Protein AF-A0A836XD71-F1 (afdb_monomer_lite)

Structure (mmCIF, N/CA/C/O backbone):
data_AF-A0A836XD71-F1
#
_entry.id   AF-A0A836XD71-F1
#
loop_
_atom_site.group_PDB
_atom_site.id
_atom_site.type_symbol
_atom_site.label_atom_id
_atom_site.label_alt_id
_atom_site.label_comp_id
_atom_site.label_asym_id
_atom_site.label_entity_id
_atom_site.label_seq_id
_atom_site.pdbx_PDB_ins_code
_atom_site.Cartn_x
_atom_site.Cartn_y
_atom_site.Cartn_z
_atom_site.occupancy
_atom_site.B_iso_or_equiv
_atom_site.auth_seq_id
_atom_site.auth_comp_id
_atom_site.auth_asym_id
_atom_site.auth_atom_id
_atom_site.pdbx_PDB_model_num
ATOM 1 N N . MET A 1 1 ? -0.968 0.741 16.158 1.00 90.56 1 MET A N 1
ATOM 2 C CA . MET A 1 1 ? -1.753 0.453 14.935 1.00 90.56 1 MET A CA 1
ATOM 3 C C . MET A 1 1 ? -0.829 0.554 13.745 1.00 90.56 1 MET A C 1
ATOM 5 O O . MET A 1 1 ? -0.178 1.586 13.591 1.00 90.56 1 MET A O 1
ATOM 9 N N . THR A 1 2 ? -0.814 -0.488 12.925 1.00 94.12 2 THR A N 1
ATOM 10 C CA . THR A 1 2 ? 0.142 -0.646 11.828 1.00 94.12 2 THR A CA 1
ATOM 11 C C . THR A 1 2 ? -0.603 -1.026 10.559 1.00 94.12 2 THR A C 1
ATOM 13 O O . THR A 1 2 ? -1.405 -1.957 10.576 1.00 94.12 2 THR A O 1
ATOM 16 N N . LEU A 1 3 ? -0.351 -0.308 9.467 1.00 95.56 3 LEU A N 1
ATOM 17 C CA . LEU A 1 3 ? -0.798 -0.691 8.130 1.00 95.56 3 LEU A CA 1
ATOM 18 C C . LEU A 1 3 ? 0.325 -1.469 7.453 1.00 95.56 3 LEU A C 1
ATOM 20 O O . LEU A 1 3 ? 1.449 -0.979 7.386 1.00 95.56 3 LEU A O 1
ATOM 24 N N . LYS A 1 4 ? 0.027 -2.653 6.933 1.00 95.19 4 LYS A N 1
ATOM 25 C CA . LYS A 1 4 ? 0.986 -3.484 6.209 1.00 95.19 4 LYS A CA 1
ATOM 26 C C . LYS A 1 4 ? 0.458 -3.744 4.806 1.00 95.19 4 LYS A C 1
ATOM 28 O O . LYS A 1 4 ? -0.704 -4.095 4.642 1.00 95.19 4 LYS A O 1
ATOM 33 N N . ILE A 1 5 ? 1.307 -3.567 3.803 1.00 94.88 5 ILE A N 1
ATOM 34 C CA . ILE A 1 5 ? 0.974 -3.801 2.394 1.00 94.88 5 ILE A CA 1
ATOM 35 C C . ILE A 1 5 ? 2.036 -4.737 1.831 1.00 94.88 5 ILE A C 1
ATOM 37 O O . ILE A 1 5 ? 3.216 -4.385 1.850 1.00 94.88 5 ILE A O 1
ATOM 41 N N . ASN A 1 6 ? 1.651 -5.921 1.363 1.00 93.81 6 ASN A N 1
ATOM 42 C CA . ASN A 1 6 ? 2.579 -6.821 0.691 1.00 93.81 6 ASN A CA 1
ATOM 43 C C . ASN A 1 6 ? 2.608 -6.501 -0.802 1.00 93.81 6 ASN A C 1
ATOM 45 O O . ASN A 1 6 ? 1.569 -6.517 -1.463 1.00 93.81 6 ASN A O 1
ATOM 49 N N . VAL A 1 7 ? 3.797 -6.184 -1.310 1.00 92.44 7 VAL A N 1
ATOM 50 C CA . VAL A 1 7 ? 3.992 -5.740 -2.689 1.00 92.44 7 VAL A CA 1
ATOM 51 C C . VAL A 1 7 ? 4.925 -6.702 -3.415 1.00 92.44 7 VAL A C 1
ATOM 53 O O . VAL A 1 7 ? 6.118 -6.764 -3.103 1.00 92.44 7 VAL A O 1
ATOM 56 N N . GLY A 1 8 ? 4.382 -7.443 -4.377 1.00 90.75 8 GLY A N 1
ATOM 57 C CA . GLY A 1 8 ? 5.125 -8.351 -5.244 1.00 90.75 8 GLY A CA 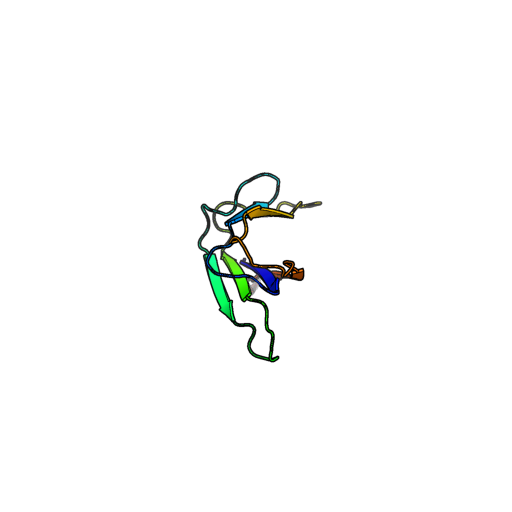1
ATOM 58 C C . GLY A 1 8 ? 5.933 -7.603 -6.303 1.00 90.75 8 GLY A C 1
ATOM 59 O O . GLY A 1 8 ? 5.523 -6.542 -6.780 1.00 90.75 8 GLY A O 1
ATOM 60 N N . GLU A 1 9 ? 7.096 -8.160 -6.659 1.00 87.75 9 GLU A N 1
ATOM 61 C CA . GLU A 1 9 ? 8.005 -7.622 -7.687 1.00 87.75 9 GLU A CA 1
ATOM 62 C C . GLU A 1 9 ? 8.453 -6.165 -7.447 1.00 87.75 9 GLU A C 1
ATOM 64 O O . GLU A 1 9 ? 8.821 -5.465 -8.391 1.00 87.75 9 GLU A O 1
ATOM 69 N N . LEU A 1 10 ? 8.420 -5.682 -6.197 1.00 87.81 10 LEU A N 1
ATOM 70 C CA . LEU A 1 10 ? 8.882 -4.340 -5.838 1.00 87.81 10 LEU A CA 1
ATOM 71 C C . LEU A 1 10 ? 10.413 -4.263 -5.895 1.00 87.81 10 LEU A C 1
ATOM 73 O O . LEU A 1 10 ? 11.104 -5.005 -5.193 1.00 87.81 10 LEU A O 1
ATOM 77 N N . VAL A 1 11 ? 10.946 -3.311 -6.658 1.00 86.88 11 VAL A N 1
ATOM 78 C CA . VAL A 1 11 ? 12.387 -3.048 -6.742 1.00 86.88 11 VAL A CA 1
ATOM 79 C C . VAL A 1 11 ? 12.742 -1.700 -6.121 1.00 86.88 11 VAL A C 1
ATOM 81 O O . VAL A 1 11 ? 11.933 -0.780 -6.060 1.00 86.88 11 VAL A O 1
ATOM 84 N N . ALA A 1 12 ? 13.984 -1.557 -5.653 1.00 85.31 12 ALA A N 1
ATOM 85 C CA . ALA A 1 12 ? 14.423 -0.376 -4.900 1.00 85.31 12 ALA A CA 1
ATOM 86 C C . ALA A 1 12 ? 14.319 0.954 -5.676 1.00 85.31 12 ALA A C 1
ATOM 88 O O . ALA A 1 12 ? 14.291 2.016 -5.062 1.00 85.31 12 ALA A O 1
ATOM 89 N N . GLN A 1 13 ? 14.296 0.892 -7.009 1.00 89.31 13 GLN A N 1
ATOM 90 C CA . GLN A 1 13 ? 14.210 2.050 -7.903 1.00 89.31 13 GLN A CA 1
ATOM 91 C C . GLN A 1 13 ? 12.762 2.420 -8.266 1.00 89.31 13 GLN A C 1
ATOM 93 O O . GLN A 1 13 ? 12.558 3.439 -8.922 1.00 89.31 13 GLN A O 1
ATOM 98 N N . ASP A 1 14 ? 11.768 1.622 -7.859 1.00 91.12 14 ASP A N 1
ATOM 99 C CA . ASP A 1 14 ? 10.363 1.968 -8.065 1.00 91.12 14 ASP A CA 1
ATOM 100 C C . ASP A 1 14 ? 10.000 3.216 -7.262 1.00 91.12 14 ASP A C 1
ATOM 102 O O . ASP A 1 14 ? 10.333 3.346 -6.079 1.00 91.12 14 ASP A O 1
ATOM 106 N N . ARG A 1 15 ? 9.259 4.124 -7.895 1.00 92.38 15 ARG A N 1
ATOM 107 C CA . ARG A 1 15 ? 8.683 5.294 -7.233 1.00 92.38 15 ARG A CA 1
ATOM 108 C C . ARG A 1 15 ? 7.185 5.116 -7.138 1.00 92.38 15 ARG A C 1
ATOM 110 O O . ARG A 1 15 ? 6.511 4.941 -8.150 1.00 92.38 15 ARG A O 1
ATOM 117 N N . PHE A 1 16 ? 6.661 5.200 -5.928 1.00 93.31 16 PHE A N 1
ATOM 118 C CA . PHE A 1 16 ? 5.241 5.048 -5.664 1.00 93.31 16 PHE A CA 1
ATOM 119 C C . PHE A 1 16 ? 4.791 6.000 -4.561 1.00 93.31 16 PHE A C 1
ATOM 121 O O . PHE A 1 16 ? 5.577 6.395 -3.703 1.00 93.31 16 PHE A O 1
ATOM 128 N N . GLU A 1 17 ? 3.508 6.329 -4.579 1.00 95.25 17 GLU A N 1
ATOM 129 C CA . GLU A 1 17 ? 2.839 7.109 -3.545 1.00 95.25 17 GLU A CA 1
ATOM 130 C C . GLU A 1 17 ? 1.785 6.251 -2.857 1.00 95.25 17 GLU A C 1
ATOM 132 O O . GLU A 1 17 ? 1.042 5.506 -3.505 1.00 95.25 17 GLU A O 1
ATOM 137 N N . ILE A 1 18 ? 1.693 6.388 -1.535 1.00 95.62 18 ILE A N 1
ATOM 138 C CA . ILE A 1 18 ? 0.660 5.736 -0.733 1.00 95.62 18 ILE A CA 1
ATOM 139 C C . ILE A 1 18 ? -0.056 6.799 0.084 1.00 95.62 18 ILE A C 1
ATOM 141 O O . ILE A 1 18 ? 0.577 7.615 0.752 1.00 95.62 18 ILE A O 1
ATOM 145 N N . SER A 1 19 ? -1.384 6.786 0.036 1.00 96.75 19 SER A N 1
ATOM 146 C CA . 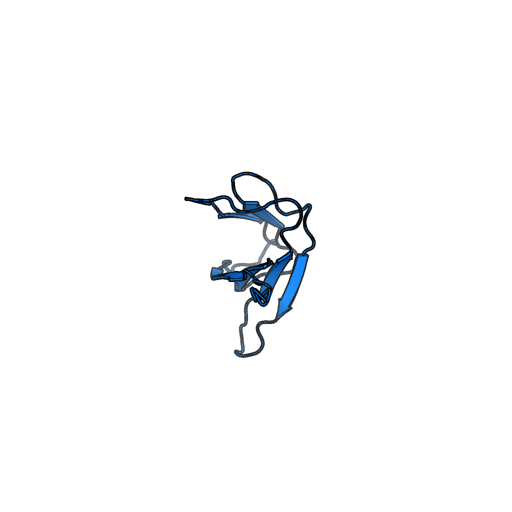SER A 1 19 ? -2.212 7.699 0.819 1.00 96.75 19 SER A CA 1
ATOM 147 C C . SER A 1 19 ? -3.379 6.980 1.472 1.00 96.75 19 SER A C 1
ATOM 149 O O . SER A 1 19 ? -3.967 6.066 0.893 1.00 96.75 19 SER A O 1
ATOM 151 N N . LEU A 1 20 ? -3.729 7.427 2.674 1.00 96.62 20 LEU A N 1
ATOM 152 C CA . LEU A 1 20 ? -4.910 6.997 3.408 1.00 96.62 20 LEU A CA 1
ATOM 153 C C . LEU A 1 20 ? -5.846 8.195 3.548 1.00 96.62 20 LEU A C 1
ATOM 155 O O . LEU A 1 20 ? -5.450 9.255 4.029 1.00 96.62 20 LEU A O 1
ATOM 159 N N . ASN A 1 21 ? -7.088 8.037 3.091 1.00 95.50 21 ASN A N 1
ATOM 160 C CA . ASN A 1 21 ? -8.113 9.084 3.101 1.00 95.50 21 ASN A CA 1
ATOM 161 C C . ASN A 1 21 ? -7.651 10.387 2.419 1.00 95.50 21 ASN A C 1
ATOM 163 O O . ASN A 1 21 ? -7.977 11.486 2.857 1.00 95.50 21 ASN A O 1
ATOM 167 N N . GLY A 1 22 ? -6.866 10.253 1.344 1.00 95.62 22 GLY A N 1
ATOM 168 C CA . GLY A 1 22 ? -6.321 11.377 0.5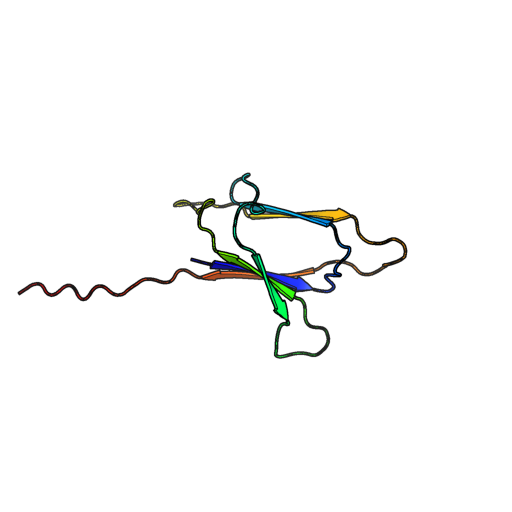78 1.00 95.62 22 GLY A CA 1
ATOM 169 C C . GLY A 1 22 ? -5.085 12.043 1.193 1.00 95.62 22 GLY A C 1
ATOM 170 O O . GLY A 1 22 ? -4.559 12.977 0.595 1.00 95.62 22 GLY A O 1
ATOM 171 N N . VAL A 1 23 ? -4.592 11.567 2.341 1.00 95.56 23 VAL A N 1
ATOM 172 C CA . VAL A 1 23 ? -3.385 12.092 2.997 1.00 95.56 23 VAL A CA 1
ATOM 173 C C . VAL A 1 23 ? -2.212 11.143 2.766 1.00 95.56 23 VAL A C 1
ATOM 175 O O . VAL A 1 23 ? -2.333 9.940 2.990 1.00 95.56 23 VAL A O 1
ATOM 178 N N . SER A 1 24 ? -1.079 11.679 2.305 1.00 94.81 24 SER A N 1
ATOM 179 C CA . SER A 1 24 ? 0.143 10.903 2.048 1.00 94.81 24 SER A CA 1
ATOM 180 C C . SER A 1 24 ? 0.706 10.269 3.325 1.00 94.81 24 SER A C 1
ATOM 182 O O . SER A 1 24 ? 0.779 10.918 4.371 1.00 94.81 24 SER A O 1
ATOM 184 N N . LEU A 1 25 ? 1.151 9.015 3.218 1.00 94.38 25 LEU A N 1
ATOM 185 C CA . LEU A 1 25 ? 1.805 8.268 4.297 1.00 94.38 25 LEU A CA 1
ATOM 186 C C . LEU A 1 25 ? 3.327 8.472 4.352 1.00 94.38 25 LEU A C 1
ATOM 188 O O . LEU A 1 25 ? 3.978 7.908 5.224 1.00 94.38 25 LEU A O 1
ATOM 192 N N . GLU A 1 26 ? 3.918 9.291 3.476 1.00 87.38 26 GLU A N 1
ATOM 193 C CA . GLU A 1 26 ? 5.370 9.568 3.493 1.00 87.38 26 GLU A CA 1
ATOM 194 C C . GLU A 1 26 ? 5.870 10.142 4.827 1.00 87.38 26 GLU A C 1
ATOM 196 O O . GLU A 1 26 ? 7.044 10.021 5.169 1.00 87.38 26 GLU A O 1
ATOM 201 N N . SER A 1 27 ? 4.977 10.787 5.581 1.00 78.62 27 SER A N 1
ATOM 202 C CA . SER A 1 27 ? 5.304 11.421 6.859 1.00 78.62 27 SER A CA 1
ATOM 203 C C . SER A 1 27 ? 5.298 10.473 8.066 1.00 78.62 27 SER A C 1
ATOM 205 O O . SER A 1 27 ? 5.687 10.908 9.161 1.00 78.62 27 SER A O 1
ATOM 207 N N . ASP A 1 28 ? 4.853 9.226 7.874 1.00 78.94 28 ASP A N 1
ATOM 208 C CA . ASP A 1 28 ? 4.805 8.172 8.888 1.00 78.94 28 ASP A CA 1
ATOM 209 C C . ASP A 1 28 ? 6.002 7.203 8.728 1.00 78.94 28 ASP A C 1
ATOM 211 O O . ASP A 1 28 ? 6.461 6.962 7.606 1.00 78.94 28 ASP A O 1
ATOM 215 N N . PRO A 1 29 ? 6.548 6.642 9.827 1.00 74.69 29 PRO A N 1
ATOM 216 C CA . PRO A 1 29 ? 7.667 5.706 9.754 1.00 74.69 29 PRO A CA 1
ATOM 217 C C . PRO A 1 29 ? 7.323 4.473 8.913 1.00 74.69 29 PRO A C 1
ATOM 219 O O . PRO A 1 29 ? 6.324 3.799 9.174 1.00 74.69 29 PRO A O 1
ATOM 222 N N . ARG A 1 30 ? 8.183 4.161 7.935 1.00 87.12 30 ARG A N 1
ATOM 223 C CA . ARG A 1 30 ? 8.053 2.992 7.058 1.00 87.12 30 ARG A CA 1
ATOM 224 C C . ARG A 1 30 ? 9.187 2.001 7.285 1.00 87.12 30 ARG A C 1
ATOM 226 O O . ARG A 1 30 ? 10.359 2.369 7.194 1.00 87.12 30 ARG A O 1
ATOM 233 N N . ARG A 1 31 ? 8.843 0.727 7.465 1.00 85.69 31 ARG A N 1
ATOM 234 C CA . ARG A 1 31 ? 9.784 -0.399 7.416 1.00 85.69 31 ARG A CA 1
ATOM 235 C C . ARG A 1 31 ? 9.503 -1.267 6.190 1.00 85.69 31 ARG A C 1
ATOM 237 O O . ARG A 1 31 ? 8.353 -1.427 5.794 1.00 85.69 31 ARG A O 1
ATOM 244 N N . SER A 1 32 ? 10.560 -1.830 5.609 1.00 83.69 32 SER A N 1
ATOM 245 C CA . SER A 1 32 ? 10.460 -2.881 4.594 1.00 83.69 32 SER A CA 1
ATOM 246 C C . SER A 1 32 ? 10.939 -4.204 5.183 1.00 83.69 32 SER A C 1
ATOM 248 O O . SER A 1 32 ? 12.070 -4.270 5.671 1.00 83.69 32 SER A O 1
ATOM 250 N N . THR A 1 33 ? 10.116 -5.250 5.135 1.00 84.56 33 THR A N 1
ATOM 251 C CA . THR A 1 33 ? 10.506 -6.600 5.571 1.00 84.56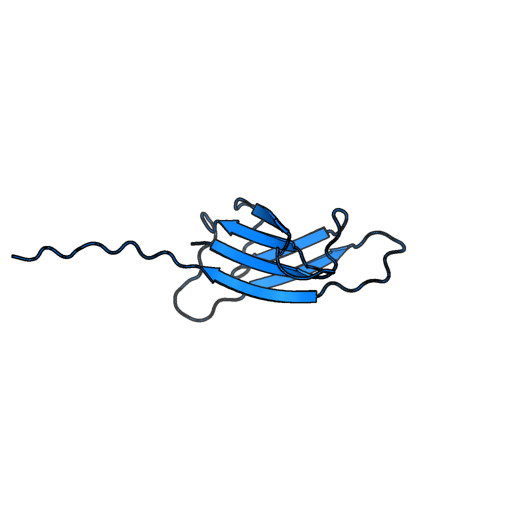 33 THR A CA 1
ATOM 252 C C . THR A 1 33 ? 10.254 -7.624 4.454 1.00 84.56 33 THR A C 1
ATOM 254 O O . THR A 1 33 ? 9.216 -7.573 3.789 1.00 84.56 33 THR A O 1
ATOM 257 N N . PRO A 1 34 ? 11.194 -8.549 4.174 1.00 80.31 34 PRO A N 1
ATOM 258 C CA . PRO A 1 34 ? 10.939 -9.640 3.237 1.00 80.31 34 PRO A CA 1
ATOM 259 C C . PRO A 1 34 ? 9.825 -10.553 3.758 1.00 80.31 34 PRO A C 1
ATOM 261 O O . PRO A 1 34 ? 9.776 -10.864 4.950 1.00 80.31 34 PRO A O 1
ATOM 264 N N . ARG A 1 35 ? 8.948 -11.052 2.883 1.00 72.69 35 ARG A N 1
ATOM 265 C CA . ARG A 1 35 ? 7.983 -12.088 3.280 1.00 72.69 35 ARG A CA 1
ATOM 266 C C . ARG A 1 35 ? 8.714 -13.434 3.433 1.00 72.69 35 ARG A C 1
ATOM 268 O O . ARG A 1 35 ? 9.329 -13.937 2.499 1.00 72.69 35 ARG A O 1
ATOM 275 N N . HIS A 1 36 ? 8.661 -14.013 4.635 1.00 60.66 36 HIS A N 1
ATOM 276 C CA . HIS A 1 36 ? 9.588 -15.066 5.085 1.00 60.66 36 HIS A CA 1
ATOM 277 C C . HIS A 1 36 ? 9.274 -16.519 4.652 1.00 60.66 36 HIS A C 1
ATOM 279 O O . HIS A 1 36 ? 10.004 -17.422 5.050 1.00 60.66 36 HIS A O 1
ATOM 285 N N . HIS A 1 37 ? 8.240 -16.791 3.842 1.00 60.41 37 HIS A N 1
ATOM 286 C CA . HIS A 1 37 ? 7.738 -18.172 3.680 1.00 60.41 37 HIS A CA 1
ATOM 287 C C . HIS A 1 37 ? 7.571 -18.718 2.255 1.00 60.41 37 HIS A C 1
ATOM 289 O O . HIS A 1 37 ? 7.204 -19.882 2.118 1.00 60.41 37 HIS A O 1
ATOM 295 N N . THR A 1 38 ? 7.888 -17.968 1.197 1.00 50.56 38 THR A N 1
ATOM 296 C CA . THR A 1 38 ? 7.896 -18.514 -0.174 1.00 50.56 38 THR A CA 1
ATOM 297 C C . THR A 1 38 ? 9.073 -17.950 -0.979 1.00 50.56 38 THR A C 1
ATOM 299 O O . THR A 1 38 ? 9.454 -16.806 -0.767 1.00 50.56 38 THR A O 1
ATOM 302 N N . PRO A 1 39 ? 9.707 -18.713 -1.883 1.00 41.38 39 PRO A N 1
ATOM 303 C CA . PRO A 1 39 ? 10.551 -18.114 -2.916 1.00 41.38 39 PRO A CA 1
ATOM 304 C C . PRO A 1 39 ? 9.660 -17.234 -3.821 1.00 41.38 39 PRO A C 1
ATOM 306 O O . PRO A 1 39 ? 8.490 -17.567 -3.993 1.00 41.38 39 PRO A O 1
ATOM 309 N N . TYR A 1 40 ? 10.182 -16.119 -4.353 1.00 52.22 40 TYR A N 1
ATOM 310 C CA . TYR A 1 40 ? 9.457 -15.063 -5.112 1.00 52.22 40 TYR A CA 1
ATOM 311 C C . TYR A 1 40 ? 8.645 -14.051 -4.279 1.00 52.22 40 TYR A C 1
ATOM 313 O O . TYR A 1 40 ? 7.653 -13.493 -4.734 1.00 52.22 40 TYR A O 1
ATOM 321 N N . THR A 1 41 ? 9.034 -13.819 -3.028 1.00 65.25 41 THR A N 1
ATOM 322 C CA . THR A 1 41 ? 8.234 -13.061 -2.066 1.00 65.25 41 THR A CA 1
ATOM 323 C C . THR A 1 41 ? 8.298 -11.548 -2.205 1.00 65.25 41 THR A C 1
ATOM 325 O O . THR A 1 41 ? 9.357 -10.941 -2.058 1.00 65.25 41 THR A O 1
ATOM 328 N N . GLY A 1 42 ? 7.119 -10.942 -2.362 1.00 78.25 42 GLY A N 1
ATOM 329 C CA . GLY A 1 42 ? 6.913 -9.511 -2.209 1.00 78.25 42 GLY A CA 1
ATOM 330 C C . GLY A 1 42 ? 7.404 -8.956 -0.869 1.00 78.25 42 GLY A C 1
ATOM 331 O O . GLY A 1 42 ? 7.597 -9.672 0.122 1.00 78.25 42 GLY A O 1
ATOM 332 N N . VAL A 1 43 ? 7.601 -7.645 -0.837 1.00 89.38 43 VAL A N 1
ATOM 333 C CA . VAL A 1 43 ? 8.079 -6.903 0.330 1.00 89.38 43 VAL A CA 1
ATOM 334 C C . VAL A 1 43 ? 6.882 -6.394 1.119 1.00 89.38 43 VAL A C 1
ATOM 336 O O . VAL A 1 43 ? 5.969 -5.794 0.557 1.00 89.38 43 VAL A O 1
ATOM 339 N N . TRP A 1 44 ? 6.888 -6.596 2.433 1.00 92.94 44 TRP A N 1
ATOM 340 C CA . TRP A 1 44 ? 5.967 -5.896 3.317 1.00 92.94 44 TRP A CA 1
ATOM 341 C C . TRP A 1 44 ? 6.430 -4.459 3.506 1.00 92.94 44 TRP A C 1
ATOM 343 O O . TRP A 1 44 ? 7.526 -4.214 4.008 1.00 92.94 44 TRP A O 1
ATOM 353 N N . LEU A 1 45 ? 5.581 -3.518 3.111 1.00 93.81 45 LEU A N 1
ATOM 354 C CA . LEU A 1 45 ? 5.671 -2.113 3.474 1.00 93.81 45 LEU A CA 1
ATOM 355 C C . LEU A 1 45 ? 4.826 -1.900 4.728 1.00 93.81 45 LEU A C 1
ATOM 357 O O . LEU A 1 45 ? 3.603 -2.018 4.678 1.00 93.81 45 LEU A O 1
ATOM 361 N N . GLU A 1 46 ? 5.476 -1.616 5.848 1.00 95.25 46 GLU A N 1
ATOM 362 C CA . GLU A 1 46 ? 4.830 -1.474 7.151 1.00 95.25 46 GLU A CA 1
ATOM 363 C C . GLU A 1 46 ? 4.879 -0.010 7.587 1.00 95.25 46 GLU A C 1
ATOM 365 O O . GLU A 1 46 ? 5.965 0.559 7.706 1.00 95.25 46 GLU A O 1
ATOM 370 N N . PHE A 1 47 ? 3.713 0.592 7.814 1.00 94.88 47 PHE A N 1
ATOM 371 C CA . PHE A 1 47 ? 3.547 1.978 8.239 1.00 94.88 47 PHE A CA 1
ATOM 372 C C . PHE A 1 47 ? 2.982 2.021 9.653 1.00 94.88 47 PHE A C 1
ATOM 374 O O . PHE A 1 47 ? 1.858 1.570 9.905 1.00 94.88 47 PHE A O 1
ATOM 381 N N . GLU A 1 48 ? 3.734 2.613 10.576 1.00 93.12 48 GLU A N 1
ATOM 382 C CA . GLU A 1 48 ? 3.194 2.976 11.882 1.00 93.12 48 GLU A CA 1
ATOM 383 C C . GLU A 1 48 ? 2.380 4.264 11.745 1.00 93.12 48 GLU A C 1
ATOM 385 O O . GLU A 1 48 ? 2.931 5.347 11.573 1.00 93.12 48 GLU A O 1
ATOM 390 N N . LEU A 1 49 ? 1.053 4.150 11.805 1.00 92.00 49 LEU A N 1
ATOM 391 C CA . LEU A 1 49 ? 0.124 5.211 11.396 1.00 92.00 49 LEU A CA 1
ATOM 392 C C . LEU A 1 49 ? -0.010 6.374 12.394 1.00 92.00 49 LEU A C 1
ATOM 394 O O . LEU A 1 49 ? -1.122 6.689 12.800 1.00 92.00 49 LEU A O 1
ATOM 398 N N . HIS A 1 50 ? 1.068 6.987 12.875 1.00 87.00 50 HIS A N 1
ATOM 399 C CA . HIS A 1 50 ? 1.010 7.961 13.974 1.00 87.00 50 HIS A CA 1
ATOM 400 C C . HIS A 1 50 ? 0.226 9.229 13.646 1.00 87.00 50 HIS A C 1
ATOM 402 O O . HIS A 1 50 ? -0.550 9.694 14.487 1.00 87.00 50 HIS A O 1
ATOM 408 N N . LYS A 1 51 ? 0.417 9.763 12.438 1.00 85.62 51 LYS A N 1
ATOM 409 C CA . LYS A 1 51 ? -0.170 11.035 11.998 1.00 85.62 51 LYS A CA 1
ATOM 410 C C . LYS A 1 51 ? -1.441 10.840 11.187 1.00 85.62 51 LYS A C 1
ATOM 412 O O . LYS A 1 51 ? -2.399 11.588 11.375 1.00 85.62 51 LYS A O 1
ATOM 4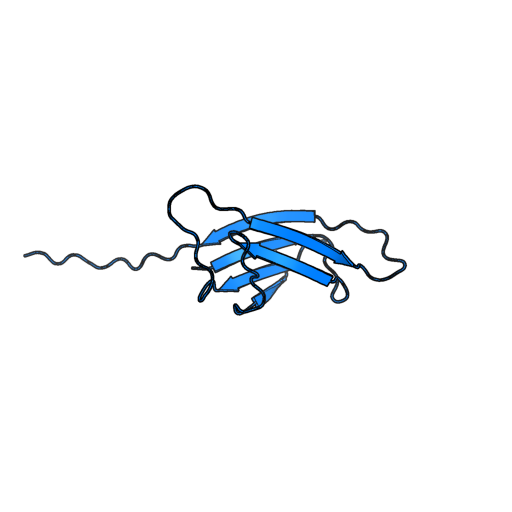17 N N . VAL A 1 52 ? -1.468 9.840 10.307 1.00 89.12 52 VAL A N 1
ATOM 418 C CA . VAL A 1 52 ? -2.619 9.568 9.440 1.00 89.12 52 VAL A CA 1
ATOM 419 C C . VAL A 1 52 ? -3.393 8.370 9.980 1.00 89.12 52 VAL A C 1
ATOM 421 O O . VAL A 1 52 ? -2.994 7.223 9.805 1.00 89.12 52 VAL A O 1
ATOM 424 N N . ARG A 1 53 ? -4.519 8.625 10.656 1.00 90.06 53 ARG A N 1
ATOM 425 C CA . ARG A 1 53 ? -5.347 7.577 11.275 1.00 90.06 53 ARG A CA 1
ATOM 426 C C . ARG A 1 53 ? -6.586 7.261 10.427 1.00 90.06 53 ARG A C 1
ATOM 428 O O . ARG A 1 53 ? -7.202 8.183 9.885 1.00 90.06 53 ARG A O 1
ATOM 435 N N . PRO A 1 54 ? -7.007 5.987 10.353 1.00 92.44 54 PRO A N 1
ATOM 436 C CA . PRO A 1 54 ? -8.318 5.646 9.828 1.00 92.44 54 PRO A CA 1
ATOM 437 C C . PRO A 1 54 ? -9.416 6.200 10.743 1.00 92.44 54 PRO A C 1
ATOM 439 O O . PRO A 1 54 ? -9.236 6.327 11.957 1.00 92.44 54 PRO A O 1
ATOM 442 N N . HIS A 1 55 ? -10.570 6.512 10.167 1.00 93.50 55 HIS A N 1
ATOM 443 C CA . HIS A 1 55 ? -11.738 6.983 10.902 1.00 93.50 55 HIS A CA 1
ATOM 444 C C . HIS A 1 55 ? -12.844 5.929 10.926 1.00 93.50 55 HIS A C 1
ATOM 446 O O . HIS A 1 55 ? -12.833 4.954 10.174 1.00 93.50 55 HIS A O 1
ATOM 452 N N . ARG A 1 56 ? -13.843 6.129 11.792 1.00 92.69 56 ARG A N 1
ATOM 453 C CA . ARG A 1 56 ? -15.046 5.293 11.789 1.00 92.69 56 ARG A CA 1
ATOM 454 C C . ARG A 1 56 ? -15.723 5.375 10.416 1.00 92.69 56 ARG A C 1
ATOM 456 O O . ARG A 1 56 ? -15.929 6.469 9.894 1.00 92.69 56 ARG A O 1
ATOM 463 N N . GLY A 1 57 ? -16.102 4.222 9.870 1.00 94.31 57 GLY A N 1
ATOM 464 C CA . GLY A 1 57 ? -16.749 4.119 8.562 1.00 94.31 57 GLY A CA 1
ATOM 465 C C . GLY A 1 57 ? -15.773 3.761 7.441 1.00 94.31 57 GLY A C 1
ATOM 466 O O . GLY A 1 57 ? -14.787 3.061 7.664 1.00 94.31 57 GLY A O 1
ATOM 467 N N . VAL A 1 58 ? -16.094 4.198 6.223 1.00 95.56 58 VAL A N 1
ATOM 468 C CA . VAL A 1 58 ? -15.328 3.867 5.013 1.00 95.56 58 VAL A CA 1
ATOM 469 C C . VAL A 1 58 ? -13.996 4.602 5.020 1.00 95.56 58 VAL A C 1
ATOM 471 O O . VAL A 1 58 ? -13.977 5.811 5.195 1.00 95.56 58 VAL A O 1
ATOM 474 N N . ASN A 1 59 ? -12.906 3.882 4.775 1.00 95.06 59 ASN A N 1
ATOM 475 C CA . ASN A 1 59 ? -11.581 4.457 4.568 1.00 95.06 59 ASN A CA 1
ATOM 476 C C . ASN A 1 59 ? -11.086 4.071 3.174 1.00 95.06 59 ASN A C 1
ATOM 478 O O . ASN A 1 59 ? -11.392 2.980 2.694 1.00 95.06 59 ASN A O 1
ATOM 482 N N . THR A 1 60 ? -10.296 4.942 2.551 1.00 96.56 60 THR A N 1
ATOM 483 C CA . THR A 1 60 ? -9.739 4.708 1.213 1.00 96.56 60 THR A CA 1
ATOM 484 C C . THR A 1 60 ? -8.223 4.688 1.286 1.00 96.56 60 THR A C 1
ATOM 486 O O . THR A 1 60 ? -7.603 5.714 1.561 1.00 96.56 60 THR A O 1
ATOM 489 N N . LEU A 1 61 ? -7.629 3.531 1.005 1.00 96.75 61 LEU A N 1
ATOM 490 C CA . LEU A 1 61 ? -6.196 3.390 0.771 1.00 96.75 61 LEU A CA 1
ATOM 491 C C . LEU A 1 61 ? -5.935 3.481 -0.734 1.00 96.75 61 LEU A C 1
ATOM 493 O O . LEU A 1 61 ? -6.566 2.773 -1.517 1.00 96.75 61 LEU A O 1
ATOM 497 N N . LYS A 1 62 ? -5.003 4.339 -1.140 1.00 96.94 62 LYS A N 1
ATOM 498 C CA . LYS A 1 62 ? -4.584 4.480 -2.535 1.00 96.94 62 LYS A CA 1
ATOM 499 C C . LYS A 1 62 ? -3.094 4.197 -2.643 1.00 96.94 62 LYS A C 1
ATOM 501 O O . LYS A 1 62 ? -2.305 4.823 -1.941 1.00 96.94 62 LYS A O 1
ATOM 506 N N . PHE A 1 63 ? -2.740 3.296 -3.552 1.00 95.12 63 PHE A N 1
ATOM 507 C CA . PHE A 1 63 ? -1.371 2.999 -3.957 1.00 95.12 63 PHE A CA 1
ATOM 508 C C . PHE A 1 63 ? -1.211 3.406 -5.422 1.00 95.12 63 PHE A C 1
ATOM 510 O O . PHE A 1 63 ? -2.015 3.000 -6.263 1.00 95.12 63 PHE A O 1
ATOM 517 N N . VAL A 1 64 ? -0.207 4.218 -5.735 1.00 95.38 64 VAL A N 1
ATOM 518 C CA . VAL A 1 64 ? 0.063 4.684 -7.100 1.00 95.38 64 VAL A CA 1
ATOM 519 C C . VAL A 1 64 ? 1.504 4.378 -7.447 1.00 95.38 64 VAL A C 1
ATOM 521 O O . VAL A 1 64 ? 2.406 4.895 -6.802 1.00 95.38 64 VAL A O 1
ATOM 524 N N . LEU A 1 65 ? 1.722 3.583 -8.490 1.00 93.44 65 LEU A N 1
ATOM 525 C CA . LEU A 1 65 ? 3.039 3.427 -9.095 1.00 93.44 65 LEU A CA 1
ATOM 526 C C . LEU A 1 65 ? 3.281 4.599 -10.050 1.00 93.44 65 LEU A C 1
ATOM 528 O O . LEU A 1 65 ? 2.564 4.746 -11.038 1.00 93.44 65 LEU A O 1
ATOM 532 N N . LEU A 1 66 ? 4.254 5.447 -9.729 1.00 94.44 66 LEU A N 1
ATOM 533 C CA . LEU A 1 66 ? 4.600 6.622 -10.527 1.00 94.44 66 LEU A CA 1
ATOM 534 C C . LEU A 1 66 ? 5.601 6.275 -11.626 1.00 94.44 66 LEU A C 1
ATOM 536 O O . LEU A 1 66 ? 5.479 6.749 -12.752 1.00 94.44 66 LEU A O 1
ATOM 540 N N . GLU A 1 67 ? 6.614 5.484 -11.282 1.00 93.25 67 GLU A N 1
ATOM 541 C CA . GLU A 1 67 ? 7.740 5.200 -12.165 1.00 93.25 67 GLU A CA 1
ATOM 542 C C . GLU A 1 67 ? 8.391 3.867 -11.794 1.00 93.25 67 GLU A C 1
ATOM 544 O O . GLU A 1 67 ? 8.448 3.500 -10.617 1.00 93.25 67 GLU A O 1
ATOM 549 N N . ARG A 1 68 ? 8.908 3.173 -12.811 1.00 91.88 68 ARG A N 1
ATOM 550 C CA . ARG A 1 68 ? 9.756 1.985 -12.683 1.00 91.88 68 ARG A CA 1
ATOM 551 C C . ARG A 1 68 ? 11.076 2.213 -13.421 1.00 91.88 68 ARG A C 1
ATOM 553 O O . ARG A 1 68 ? 11.089 2.994 -14.378 1.00 91.88 68 ARG A O 1
ATOM 560 N N . PRO A 1 69 ? 12.173 1.539 -13.033 1.00 91.50 69 PRO A N 1
ATOM 561 C CA . PRO A 1 69 ? 13.396 1.564 -13.823 1.00 91.50 69 PRO A CA 1
ATOM 562 C C . PRO A 1 69 ? 13.148 1.110 -15.265 1.00 91.50 69 PRO A C 1
ATOM 564 O O . PRO A 1 69 ? 12.352 0.211 -15.537 1.00 91.50 69 PRO A O 1
ATOM 567 N N . LYS A 1 70 ? 13.849 1.766 -16.193 1.00 85.75 70 LYS A N 1
A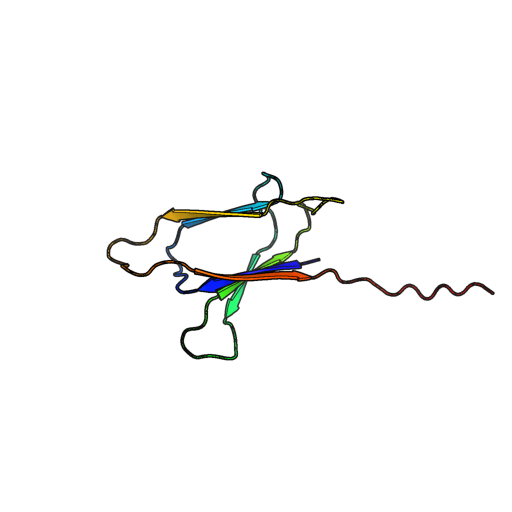TOM 568 C CA . LYS A 1 70 ? 13.820 1.411 -17.614 1.00 85.75 70 LYS A CA 1
ATOM 569 C C . LYS A 1 70 ? 14.328 -0.024 -17.775 1.00 85.75 70 LYS A C 1
ATOM 571 O O . LYS A 1 70 ? 15.239 -0.427 -17.058 1.00 85.75 70 LYS A O 1
ATOM 576 N N . ASP A 1 71 ? 13.710 -0.767 -18.687 1.00 85.25 71 ASP A N 1
ATOM 577 C CA . ASP A 1 71 ? 14.009 -2.175 -18.993 1.00 85.25 71 ASP A CA 1
ATOM 578 C C . ASP A 1 71 ? 13.560 -3.197 -17.923 1.00 85.25 71 ASP A C 1
ATOM 580 O O . ASP A 1 71 ? 13.945 -4.365 -17.977 1.00 85.25 71 ASP A O 1
ATOM 584 N N . PHE A 1 72 ? 12.713 -2.792 -16.965 1.00 82.38 72 PHE A N 1
ATOM 585 C CA . PHE A 1 72 ? 12.030 -3.720 -16.057 1.00 82.38 72 PHE A CA 1
ATOM 586 C C . PHE A 1 72 ? 10.610 -4.037 -16.552 1.00 82.38 72 PHE A C 1
ATOM 588 O O . PHE A 1 72 ? 9.674 -3.275 -16.315 1.00 82.38 72 PHE A O 1
ATOM 595 N N . ASP A 1 73 ? 10.448 -5.189 -17.208 1.00 77.44 73 ASP A N 1
ATOM 596 C CA . ASP A 1 73 ? 9.174 -5.624 -17.813 1.00 77.44 73 ASP A CA 1
ATOM 597 C C . ASP A 1 73 ? 8.166 -6.223 -16.810 1.00 77.44 73 ASP A C 1
ATOM 599 O O . ASP A 1 73 ? 7.032 -6.547 -17.168 1.00 77.44 73 ASP A O 1
ATOM 603 N N . GLY A 1 74 ? 8.559 -6.393 -15.545 1.00 81.25 74 GLY A N 1
ATOM 604 C CA . GLY A 1 74 ? 7.679 -6.921 -14.504 1.00 81.25 74 GLY A CA 1
ATOM 605 C C . GLY A 1 74 ? 6.554 -5.948 -14.135 1.00 81.25 74 GLY A C 1
ATOM 606 O O . GLY A 1 74 ? 6.712 -4.726 -14.193 1.00 81.25 74 GLY A O 1
ATOM 607 N N . ALA A 1 75 ? 5.423 -6.481 -13.674 1.00 85.06 75 ALA A N 1
ATOM 608 C CA . ALA A 1 75 ? 4.335 -5.700 -13.082 1.00 85.06 75 ALA A CA 1
ATOM 609 C C . ALA A 1 75 ? 4.404 -5.755 -11.551 1.00 85.06 75 ALA A C 1
ATOM 611 O O . ALA A 1 75 ? 4.817 -6.767 -10.993 1.00 85.06 75 ALA A O 1
ATOM 612 N N . ILE A 1 76 ? 3.986 -4.683 -10.873 1.00 89.06 76 ILE A N 1
ATOM 613 C CA . ILE A 1 76 ? 3.770 -4.721 -9.421 1.00 89.06 76 ILE A CA 1
ATOM 614 C C . ILE A 1 76 ? 2.422 -5.379 -9.138 1.00 89.06 76 ILE A C 1
ATOM 616 O O . ILE A 1 76 ? 1.428 -5.093 -9.809 1.00 89.06 76 ILE A O 1
ATOM 620 N N . SER A 1 77 ? 2.386 -6.208 -8.104 1.00 90.94 77 SER A N 1
ATOM 621 C CA . SER A 1 77 ? 1.165 -6.761 -7.524 1.00 90.94 77 SER A CA 1
ATOM 622 C C . SER A 1 77 ? 1.015 -6.299 -6.077 1.00 90.94 77 SER A C 1
ATOM 624 O O . SER A 1 77 ? 1.997 -6.109 -5.361 1.00 90.94 77 SER A O 1
ATOM 626 N N . ILE A 1 78 ? -0.231 -6.085 -5.656 1.00 92.94 78 ILE A N 1
ATOM 627 C CA . ILE A 1 78 ? -0.574 -5.966 -4.239 1.00 92.94 78 ILE A CA 1
ATOM 628 C C . ILE A 1 78 ? -1.147 -7.314 -3.836 1.00 92.94 78 ILE A C 1
ATOM 630 O O . ILE A 1 78 ? -2.258 -7.656 -4.240 1.00 92.94 78 ILE A O 1
ATOM 634 N N . ASP A 1 79 ? -0.366 -8.071 -3.078 1.00 91.94 79 ASP A N 1
ATOM 635 C CA . ASP A 1 79 ? -0.714 -9.444 -2.717 1.00 91.94 79 ASP A CA 1
ATOM 636 C C . ASP A 1 79 ? -1.593 -9.485 -1.465 1.00 91.94 79 ASP A C 1
ATOM 638 O O . ASP A 1 79 ? -2.458 -10.351 -1.342 1.00 91.94 79 ASP A O 1
ATOM 642 N N . ASP A 1 80 ? -1.382 -8.545 -0.536 1.00 93.25 80 ASP A N 1
ATOM 643 C CA . ASP A 1 80 ? -2.120 -8.475 0.726 1.00 93.25 80 ASP A CA 1
ATOM 644 C C . ASP A 1 80 ? -2.104 -7.060 1.332 1.00 93.25 80 ASP A C 1
ATOM 646 O O . ASP A 1 80 ? -1.168 -6.280 1.117 1.00 93.25 80 ASP A O 1
ATOM 650 N N . VAL A 1 81 ? -3.133 -6.736 2.118 1.00 93.88 81 VAL A N 1
ATOM 651 C CA . VAL A 1 81 ? -3.259 -5.489 2.882 1.00 93.88 81 VAL A CA 1
ATOM 652 C C . VAL A 1 81 ? -3.839 -5.790 4.263 1.00 93.88 81 VAL A C 1
ATOM 654 O O . VAL A 1 81 ? -4.988 -6.206 4.393 1.00 93.88 81 VAL A O 1
ATOM 657 N N . GLU A 1 82 ? -3.079 -5.479 5.311 1.00 94.88 82 GLU A N 1
ATOM 658 C CA . GLU A 1 82 ? -3.476 -5.690 6.704 1.00 94.88 82 GLU A CA 1
ATOM 659 C C . GLU A 1 82 ? -3.515 -4.365 7.473 1.00 94.88 82 GLU A C 1
ATOM 661 O O . GLU A 1 82 ? -2.592 -3.553 7.392 1.00 94.88 82 GLU A O 1
ATOM 666 N N . LEU A 1 83 ? -4.547 -4.172 8.298 1.00 93.31 83 LEU A N 1
ATOM 667 C CA . LEU A 1 83 ? -4.572 -3.126 9.320 1.00 93.31 83 LEU A CA 1
ATOM 668 C C . LEU A 1 83 ? -4.566 -3.779 10.703 1.00 93.31 83 LEU A C 1
ATOM 670 O O . LEU A 1 83 ? -5.579 -4.302 11.164 1.00 93.31 83 LEU A O 1
ATOM 674 N N . VAL A 1 84 ? -3.421 -3.726 11.375 1.00 93.25 84 VAL A N 1
ATOM 675 C CA . VAL A 1 84 ? -3.230 -4.305 12.704 1.00 93.25 84 VAL A CA 1
ATOM 676 C C . VAL A 1 84 ? -3.596 -3.268 13.760 1.00 93.25 84 VAL A C 1
ATOM 678 O O . VAL A 1 84 ? -2.945 -2.225 13.891 1.00 93.25 84 VAL A O 1
ATOM 681 N N . VAL A 1 85 ? -4.647 -3.553 14.527 1.00 87.88 85 VAL A N 1
ATOM 682 C CA . VAL A 1 85 ? -5.080 -2.741 15.669 1.00 87.88 85 VAL A CA 1
ATOM 683 C C . VAL A 1 85 ? -4.754 -3.499 16.946 1.00 87.88 85 VAL A C 1
ATOM 685 O O . VAL A 1 85 ? -5.397 -4.491 17.271 1.00 87.88 85 VAL A O 1
ATOM 688 N N . GLU A 1 86 ? -3.740 -3.029 17.662 1.00 84.25 86 GLU A N 1
ATOM 689 C CA . GLU A 1 86 ? -3.415 -3.529 18.993 1.00 84.25 86 GLU A CA 1
ATOM 690 C C . GLU A 1 86 ? -4.331 -2.836 19.999 1.00 84.25 86 GLU A C 1
ATOM 692 O O . GLU A 1 86 ? -4.333 -1.608 20.114 1.00 84.25 86 GLU A O 1
ATOM 697 N N . CYS A 1 87 ? -5.151 -3.627 20.683 1.00 76.50 87 CYS A N 1
ATOM 698 C CA . CYS A 1 87 ? -5.981 -3.159 21.780 1.00 76.50 87 CYS A CA 1
ATOM 699 C C . CYS A 1 87 ? -5.331 -3.609 23.085 1.00 76.50 87 CYS A C 1
ATOM 701 O O . CYS A 1 87 ? -5.312 -4.807 23.373 1.00 76.50 87 CYS A O 1
ATOM 703 N N . ASP A 1 88 ? -4.849 -2.665 23.888 1.00 68.75 88 ASP A N 1
ATOM 704 C CA . ASP A 1 88 ? -4.467 -2.975 25.260 1.00 68.75 88 ASP A CA 1
ATOM 705 C C . ASP A 1 88 ? -5.717 -3.365 26.052 1.00 68.75 88 ASP A C 1
ATOM 707 O O . ASP A 1 88 ? -6.715 -2.637 26.107 1.00 68.75 88 ASP A O 1
ATOM 711 N N . VAL A 1 89 ? -5.675 -4.545 26.667 1.00 61.94 89 VAL A N 1
ATOM 712 C CA . VAL A 1 89 ? -6.726 -4.992 27.575 1.00 61.94 89 VAL A CA 1
ATOM 713 C C . VAL A 1 89 ? -6.518 -4.259 28.895 1.00 61.94 89 VAL A C 1
ATOM 715 O O . VAL A 1 89 ? -5.703 -4.670 29.715 1.00 61.94 89 VAL A O 1
ATOM 718 N N . PHE A 1 90 ? -7.251 -3.171 29.128 1.00 60.25 90 PHE A N 1
ATOM 719 C CA . PHE A 1 90 ? -7.384 -2.645 30.484 1.00 60.25 90 PHE A CA 1
ATOM 720 C C . PHE A 1 90 ? -8.227 -3.640 31.296 1.00 60.25 90 PHE A C 1
ATOM 722 O O . PHE A 1 90 ? -9.397 -3.848 30.953 1.00 60.25 90 PHE A O 1
ATOM 729 N N . PRO A 1 91 ? -7.702 -4.261 32.371 1.00 57.47 91 PRO A N 1
ATOM 730 C CA . PRO A 1 91 ? -8.566 -4.962 33.297 1.00 57.47 91 PRO A CA 1
ATOM 731 C C . PRO A 1 91 ? -9.428 -3.899 33.979 1.00 57.47 91 PRO A C 1
ATOM 733 O O . PRO A 1 91 ? -8.946 -3.090 34.768 1.00 57.47 91 PRO A O 1
ATOM 736 N N . ASN A 1 92 ? -10.719 -3.882 33.654 1.00 58.09 92 ASN A N 1
ATOM 737 C CA . ASN A 1 92 ? -11.717 -3.187 34.455 1.00 58.09 92 ASN A CA 1
ATOM 738 C C . ASN A 1 92 ? -11.785 -3.896 35.816 1.00 58.09 92 ASN A C 1
ATOM 740 O O . ASN A 1 92 ? -12.636 -4.755 36.035 1.00 58.09 92 ASN A O 1
ATOM 744 N N . SER A 1 93 ? -10.901 -3.550 36.749 1.00 51.69 93 SER A N 1
ATOM 745 C CA . SER A 1 93 ? -11.157 -3.802 38.162 1.00 51.69 93 SER A CA 1
ATOM 746 C C . SER A 1 93 ? -12.218 -2.799 38.614 1.00 51.69 93 SER A C 1
ATOM 748 O O . SER A 1 93 ? -11.913 -1.686 39.041 1.00 51.69 93 SER A O 1
ATOM 750 N N . ARG A 1 94 ? -13.486 -3.184 38.449 1.00 50.16 94 ARG A N 1
ATOM 751 C CA . ARG A 1 94 ? -14.598 -2.671 39.251 1.00 50.16 94 ARG A CA 1
ATOM 752 C C . ARG A 1 94 ? -14.820 -3.638 40.408 1.00 50.16 94 ARG A C 1
ATOM 754 O O . ARG A 1 94 ? -15.026 -4.825 40.164 1.00 50.16 94 ARG A O 1
ATOM 761 N N . GLY A 1 95 ? -14.809 -3.101 41.621 1.00 41.75 95 GLY A N 1
ATOM 762 C CA . GLY A 1 95 ? -15.092 -3.790 42.875 1.00 41.75 95 GLY A CA 1
ATOM 763 C C . GLY A 1 95 ? -14.500 -3.010 44.025 1.00 41.75 95 GLY A C 1
ATOM 764 O O . GLY A 1 95 ? -13.402 -3.411 44.457 1.00 41.75 95 GLY A O 1
#

Foldseek 3Di:
DKKKWFKFPDDPQWDKWKDKQPHTLPVFDWDWDFDDPDPRGGIITMTPCPPPDDDPDDMDIDMGGDDDDPPPPDDMDGPDIDDDDDDDDDPPPDD

Sequence (95 aa):
MTLKINVGELVAQDRFEISLNGVSLESDPRRSTPRHHTPYTGVWLEFELHKVRPHRGVNTLKFVLLERPKDFDGAISIDDVELVVECDVFPNSRG

Radius of gyration: 16.36 Å; chains: 1; bounding box: 31×31×62 Å

Secondary structure (DSSP, 8-state):
-EEEEEEET--TT-EEEEEETTEESTTS-EEEEE-TTSTTPPEEEEEE-SSS---SS---EEEEEEE--TT--PPPEEEEEEEE-----------

pLDDT: mean 85.11, std 13.65, range [41.38, 96.94]